Protein AF-A0A834TR72-F1 (afdb_monomer)

pLDDT: mean 75.42, std 14.52, range [44.28, 90.81]

Organism: NCBI:txid362788

Secondary structure (DSSP, 8-state):
---HHHHHHHHHHHHHHHTS--------TTEEEEEEESSGG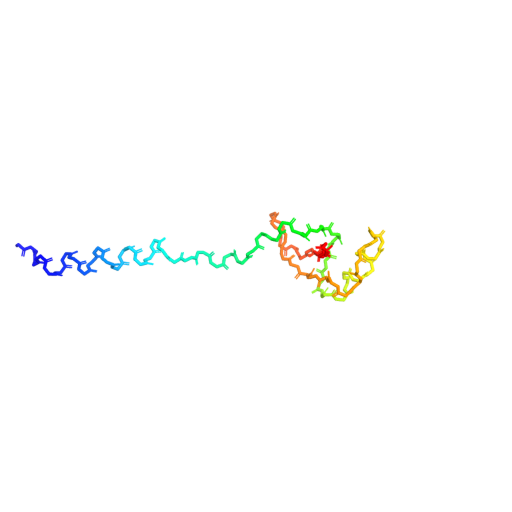GGHHHHHHTTS-SSSEEEEE-TTSSSEEEEEE--

Structure (mmCIF, N/CA/C/O backbone):
data_AF-A0A834TR72-F1
#
_entry.id   AF-A0A834TR72-F1
#
loop_
_atom_site.group_PDB
_atom_site.id
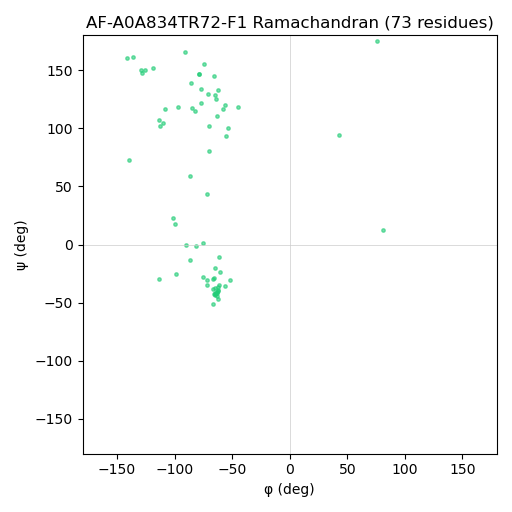_atom_site.type_symbol
_atom_site.label_atom_id
_atom_site.label_alt_id
_atom_site.label_comp_id
_atom_site.label_asym_id
_atom_site.label_entity_id
_atom_site.label_seq_id
_atom_site.pdbx_PDB_ins_code
_atom_site.Cartn_x
_atom_site.Cartn_y
_atom_site.Cartn_z
_atom_site.occupancy
_atom_site.B_iso_or_equiv
_atom_site.auth_seq_id
_atom_site.auth_comp_id
_atom_site.auth_asym_id
_atom_site.auth_atom_id
_atom_site.pdbx_PDB_model_num
ATOM 1 N N . MET A 1 1 ? -17.157 11.180 53.002 1.00 44.28 1 MET A N 1
ATOM 2 C CA . MET A 1 1 ? -16.356 9.947 52.842 1.00 44.28 1 MET A CA 1
ATOM 3 C C . MET A 1 1 ? -16.822 9.273 51.565 1.00 44.28 1 MET A C 1
ATOM 5 O O . MET A 1 1 ? -17.953 8.808 51.519 1.00 44.28 1 MET A O 1
ATOM 9 N N . ALA A 1 2 ? -16.030 9.347 50.493 1.00 50.12 2 ALA A N 1
ATOM 10 C CA . ALA A 1 2 ? -16.384 8.694 49.237 1.00 50.12 2 ALA A CA 1
ATOM 11 C C . ALA A 1 2 ? -16.408 7.178 49.470 1.00 50.12 2 ALA A C 1
ATOM 13 O O . ALA A 1 2 ? -15.447 6.618 49.993 1.00 50.12 2 ALA A O 1
ATOM 14 N N . SER A 1 3 ? -17.531 6.535 49.150 1.00 61.81 3 SER A N 1
ATOM 15 C CA . SER A 1 3 ? -17.698 5.090 49.298 1.00 61.81 3 SER A CA 1
ATOM 16 C C . SER A 1 3 ? -16.592 4.376 48.519 1.00 61.81 3 SER A C 1
ATOM 18 O O . SER A 1 3 ? -16.488 4.550 47.305 1.00 61.81 3 SER A O 1
ATOM 20 N N . THR A 1 4 ? -15.763 3.575 49.195 1.00 66.12 4 THR A N 1
ATOM 21 C CA . THR A 1 4 ? -14.617 2.841 48.615 1.00 66.12 4 THR A CA 1
ATOM 22 C C . THR A 1 4 ? -15.026 2.016 47.389 1.00 66.12 4 THR A C 1
ATOM 24 O O . THR A 1 4 ? -14.271 1.866 46.433 1.00 66.12 4 THR A O 1
ATOM 27 N N . LYS A 1 5 ? -16.285 1.561 47.386 1.00 62.31 5 LYS A N 1
ATOM 28 C CA . LYS A 1 5 ? -16.947 0.825 46.302 1.00 62.31 5 LYS A CA 1
ATOM 29 C C . LYS A 1 5 ? -17.064 1.672 45.029 1.00 62.31 5 LYS A C 1
ATOM 31 O O . LYS A 1 5 ? -16.807 1.183 43.938 1.00 62.31 5 LYS A O 1
ATOM 36 N N . ALA A 1 6 ? -17.405 2.953 45.176 1.00 64.38 6 ALA A N 1
ATOM 37 C CA . ALA A 1 6 ? -17.507 3.893 44.064 1.00 64.38 6 ALA A CA 1
ATOM 38 C C . ALA A 1 6 ? -16.125 4.267 43.508 1.00 64.38 6 ALA A 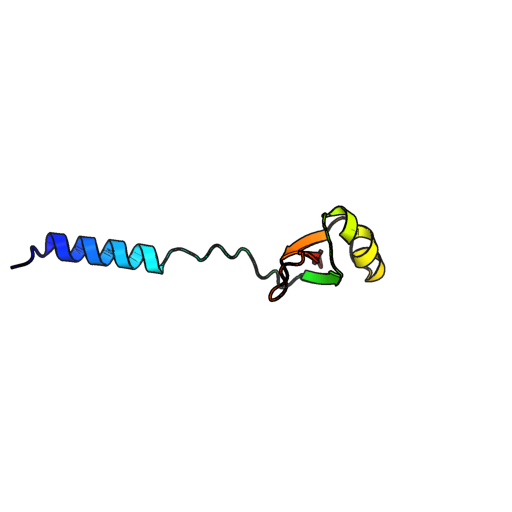C 1
ATOM 40 O O . ALA A 1 6 ? -15.972 4.410 42.299 1.00 64.38 6 ALA A O 1
ATOM 41 N N . GLN A 1 7 ? -15.106 4.365 44.370 1.00 70.75 7 GLN A N 1
ATOM 42 C CA . GLN A 1 7 ? -13.743 4.700 43.942 1.00 70.75 7 GLN A CA 1
ATOM 43 C C . GLN A 1 7 ? -13.110 3.596 43.083 1.00 70.75 7 GLN A C 1
ATOM 45 O O . GLN 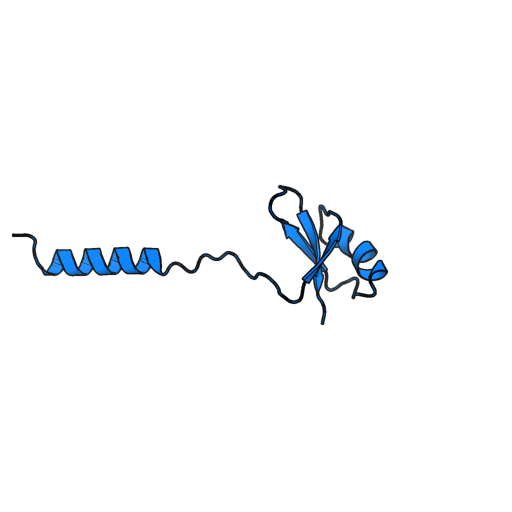A 1 7 ? -12.464 3.894 42.081 1.00 70.75 7 GLN A O 1
ATOM 50 N N . LEU A 1 8 ? -13.360 2.326 43.417 1.00 73.56 8 LEU A N 1
ATOM 51 C CA . LEU A 1 8 ? -12.905 1.177 42.627 1.00 73.56 8 LEU A CA 1
ATOM 52 C C . LEU A 1 8 ? -13.563 1.125 41.239 1.00 73.56 8 LEU A C 1
ATOM 54 O O . LEU A 1 8 ? -12.877 0.888 40.247 1.00 73.56 8 LEU A O 1
ATOM 58 N N . CYS A 1 9 ? -14.867 1.406 41.149 1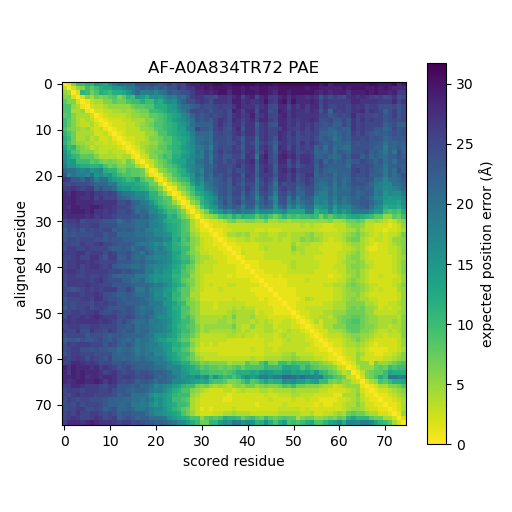.00 73.44 9 CYS A N 1
ATOM 59 C CA . CYS A 1 9 ? -15.573 1.443 39.865 1.00 73.44 9 CYS A CA 1
ATOM 60 C C . CYS A 1 9 ? -15.029 2.535 38.936 1.00 73.44 9 C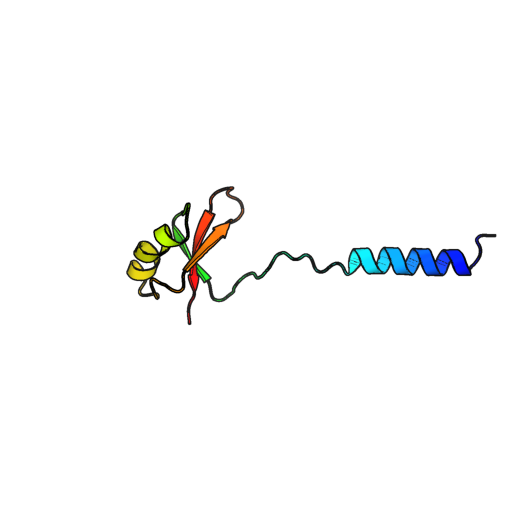YS A C 1
ATOM 62 O O . CYS A 1 9 ? -14.859 2.299 37.743 1.00 73.44 9 CYS A O 1
ATOM 64 N N . ILE A 1 10 ? -14.717 3.714 39.481 1.00 78.44 10 ILE A N 1
ATOM 65 C CA . ILE A 1 10 ? -14.171 4.832 38.700 1.00 78.44 10 ILE A CA 1
ATOM 66 C C . ILE A 1 10 ? -12.782 4.480 38.150 1.00 78.44 10 ILE A C 1
ATOM 68 O O . ILE A 1 10 ? -12.520 4.704 36.970 1.00 78.44 10 ILE A O 1
ATOM 72 N N . LEU A 1 11 ? -11.915 3.865 38.963 1.00 77.25 11 LEU A N 1
ATOM 73 C CA . LEU A 1 11 ? -10.581 3.431 38.530 1.00 77.25 11 LEU A CA 1
ATOM 74 C C . LEU A 1 11 ? -10.641 2.378 37.413 1.00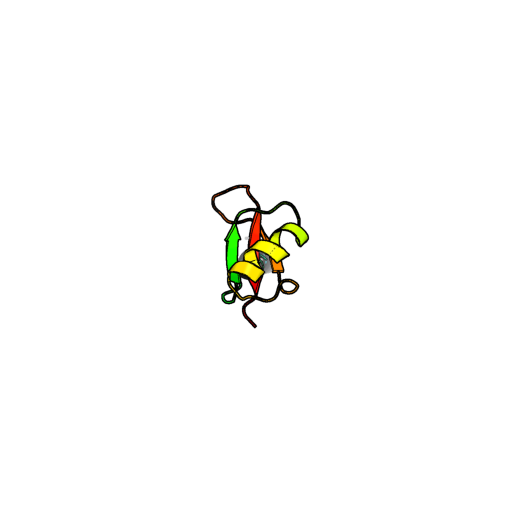 77.25 11 LEU A C 1
ATOM 76 O O . LEU A 1 11 ? -9.867 2.454 36.458 1.00 77.25 11 LEU A O 1
ATOM 80 N N . LEU A 1 12 ? -11.582 1.432 37.483 1.00 75.56 12 LEU A N 1
ATOM 81 C CA . LEU A 1 12 ? -11.774 0.415 36.442 1.00 75.56 12 LEU A CA 1
ATOM 82 C C . LEU A 1 12 ? -12.213 1.029 35.106 1.00 75.56 12 LEU A C 1
ATOM 84 O O . LEU A 1 12 ? -11.677 0.663 34.062 1.00 75.56 12 LEU A O 1
ATOM 88 N N . ILE A 1 13 ? -13.132 1.999 35.134 1.00 74.38 13 ILE A N 1
ATOM 89 C CA . ILE A 1 13 ? -13.608 2.688 33.923 1.00 74.38 13 ILE A CA 1
ATOM 90 C C . ILE A 1 13 ? -12.478 3.502 33.278 1.00 74.38 13 ILE A C 1
ATOM 92 O O . ILE A 1 13 ? -12.297 3.436 32.065 1.00 74.38 13 ILE A O 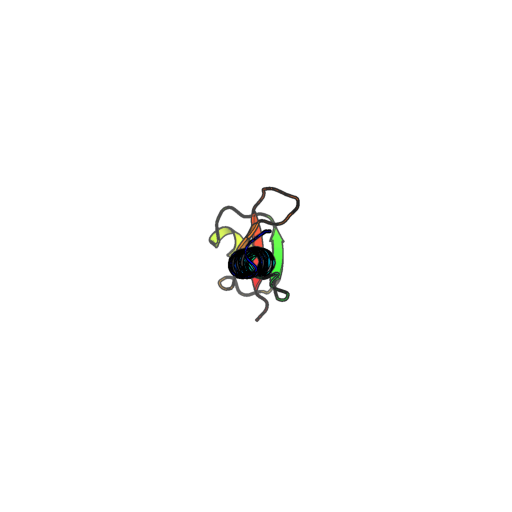1
ATOM 96 N N . VAL A 1 14 ? -11.676 4.219 34.073 1.00 74.62 14 VAL A N 1
ATOM 97 C CA . VAL A 1 14 ? -10.510 4.970 33.567 1.00 74.62 14 VAL A CA 1
ATOM 98 C C . VAL A 1 14 ? -9.476 4.030 32.940 1.00 74.62 14 VAL A C 1
ATOM 100 O O . VAL A 1 14 ? -8.924 4.335 31.885 1.00 74.62 14 VAL A O 1
ATOM 103 N N . SER A 1 15 ? -9.265 2.857 33.539 1.00 71.19 15 SER A N 1
ATOM 104 C CA . SER A 1 15 ? -8.351 1.838 33.011 1.00 71.19 15 SER A CA 1
ATOM 105 C C . SER A 1 15 ? -8.821 1.311 31.650 1.00 71.19 15 SER A C 1
ATOM 107 O O . SER A 1 15 ? -8.035 1.232 30.714 1.00 71.19 15 SER A O 1
ATOM 109 N N . LEU A 1 16 ? -10.116 1.028 31.491 1.00 65.69 16 LEU A N 1
ATOM 110 C CA . LEU A 1 16 ? -10.702 0.576 30.222 1.00 65.69 16 LEU A CA 1
ATOM 111 C C . LEU A 1 16 ? -10.550 1.596 29.083 1.00 65.69 16 LEU A C 1
ATOM 113 O O . LEU A 1 16 ? -10.336 1.196 27.943 1.00 65.69 16 LEU A O 1
ATOM 117 N N . MET A 1 17 ? -10.608 2.898 29.382 1.00 66.12 17 MET A N 1
ATOM 118 C CA . MET A 1 17 ? -10.400 3.952 28.378 1.00 66.12 17 MET A CA 1
ATOM 119 C C . MET A 1 17 ? -8.932 4.066 27.935 1.00 66.12 17 MET A C 1
ATOM 121 O O . MET A 1 17 ? -8.669 4.397 26.783 1.00 66.12 17 MET A O 1
ATOM 125 N N . LEU A 1 18 ? -7.978 3.760 28.823 1.00 61.50 18 LEU A N 1
ATOM 126 C CA . LEU A 1 18 ? -6.540 3.726 28.510 1.00 61.50 18 LEU A CA 1
ATOM 127 C C . LEU A 1 18 ? -6.144 2.483 27.696 1.00 61.50 18 LEU A C 1
ATOM 129 O O . LEU A 1 18 ? -5.184 2.530 26.933 1.00 61.50 18 LEU A O 1
ATOM 133 N N . PHE A 1 19 ? -6.892 1.388 27.849 1.00 57.66 19 PHE A N 1
ATOM 134 C CA . PHE A 1 19 ? -6.713 0.127 27.122 1.00 57.66 19 PHE A CA 1
ATOM 135 C C . PHE A 1 19 ? -7.680 -0.034 25.945 1.00 57.66 19 PHE A C 1
ATOM 137 O O . PHE A 1 19 ? -7.850 -1.148 25.453 1.00 57.66 19 PHE A O 1
ATOM 144 N N . ALA A 1 20 ? -8.310 1.039 25.460 1.00 55.56 20 ALA A N 1
ATOM 145 C CA . ALA A 1 20 ? -8.877 0.995 24.122 1.00 55.56 20 ALA A CA 1
ATOM 146 C C . ALA A 1 20 ? -7.690 0.805 23.164 1.00 55.56 20 ALA A C 1
ATOM 148 O O . ALA A 1 20 ? -6.873 1.724 23.055 1.00 55.56 20 ALA A O 1
ATOM 149 N N . PRO A 1 21 ? -7.523 -0.362 22.506 1.00 50.91 21 PRO A N 1
ATOM 150 C CA . PRO A 1 21 ? -6.526 -0.462 21.461 1.00 50.91 21 PRO A CA 1
ATOM 151 C C . PRO A 1 21 ? -6.913 0.612 20.457 1.00 50.91 21 PRO A C 1
ATOM 153 O O . PRO A 1 21 ? -8.018 0.589 19.914 1.00 50.91 21 PRO A O 1
ATOM 156 N N . SER A 1 22 ? -6.048 1.601 20.264 1.00 50.72 22 SER A N 1
ATOM 157 C CA . SER A 1 22 ? -6.144 2.498 19.132 1.00 50.72 22 SER A CA 1
ATOM 158 C C . SER A 1 22 ? -6.181 1.591 17.909 1.00 50.72 22 SER A C 1
ATOM 160 O O . SER A 1 22 ? -5.166 1.053 17.478 1.00 50.72 22 SER A O 1
ATOM 162 N N . THR A 1 23 ? -7.375 1.354 17.367 1.00 46.56 23 THR A N 1
ATOM 163 C CA . THR A 1 23 ? -7.603 0.580 16.146 1.00 46.56 23 THR A CA 1
ATOM 164 C C . THR A 1 23 ? -7.126 1.375 14.933 1.00 46.56 23 THR A C 1
ATOM 166 O O . THR A 1 23 ? -7.790 1.416 13.899 1.00 46.56 23 THR A O 1
ATOM 169 N N . VAL A 1 24 ? -5.955 2.005 15.038 1.00 45.97 24 VAL A N 1
ATOM 170 C CA . VAL A 1 24 ? -5.114 2.331 13.900 1.00 45.97 24 VAL A CA 1
ATOM 171 C C . VAL A 1 24 ? -4.578 0.986 13.431 1.00 45.97 24 VAL A C 1
ATOM 173 O O . VAL A 1 24 ? -3.508 0.525 13.821 1.00 45.97 24 VAL A O 1
ATOM 176 N N . ARG A 1 25 ? -5.438 0.288 12.684 1.00 46.03 25 ARG A N 1
ATOM 177 C CA . ARG A 1 25 ? -5.120 -0.945 11.980 1.00 46.03 25 ARG A CA 1
ATOM 178 C C . ARG A 1 25 ? -3.781 -0.764 11.277 1.00 46.03 25 ARG A C 1
ATOM 180 O O . ARG A 1 25 ? -3.663 0.081 10.400 1.00 46.03 25 ARG A O 1
ATOM 187 N N . SER A 1 26 ? -2.840 -1.603 11.692 1.00 45.16 26 SER A N 1
ATOM 188 C CA . SER A 1 26 ? -1.691 -2.083 10.936 1.00 45.16 26 SER A CA 1
ATOM 189 C C . SER A 1 26 ? -0.955 -1.030 10.113 1.00 45.16 26 SER A C 1
ATOM 191 O O . SER A 1 26 ? -1.209 -0.849 8.925 1.00 45.16 26 SER A O 1
ATOM 193 N N . GLN A 1 27 ? 0.092 -0.473 10.719 1.00 49.56 27 GLN A N 1
ATOM 194 C CA . GLN A 1 27 ? 1.341 -0.272 9.994 1.00 49.56 27 GLN A CA 1
ATOM 195 C C . GLN A 1 27 ? 1.753 -1.646 9.437 1.00 49.56 27 GLN A C 1
ATOM 197 O O . GLN A 1 27 ? 2.285 -2.491 10.152 1.00 49.56 27 GLN A O 1
ATOM 202 N N . SER A 1 28 ? 1.354 -1.927 8.197 1.00 54.31 28 SER A N 1
ATOM 203 C CA . SER A 1 28 ? 1.798 -3.100 7.456 1.00 54.31 28 SER A CA 1
ATOM 204 C C . SER A 1 28 ? 3.263 -2.856 7.114 1.00 54.31 28 SER A C 1
ATOM 206 O O . SER A 1 28 ? 3.571 -2.064 6.229 1.00 54.31 28 SER A O 1
ATOM 208 N N . SER A 1 29 ? 4.164 -3.490 7.863 1.00 58.22 29 SER A N 1
ATOM 209 C CA . SER A 1 29 ? 5.603 -3.491 7.577 1.00 58.22 29 SER A CA 1
ATOM 210 C C . SER A 1 29 ? 5.939 -4.128 6.217 1.00 58.22 29 SER A C 1
ATOM 212 O O . SER A 1 29 ? 7.055 -3.971 5.739 1.00 58.22 29 SER A O 1
ATOM 214 N N . ASP A 1 30 ? 4.964 -4.780 5.574 1.00 73.94 30 ASP A N 1
ATOM 215 C CA . ASP A 1 30 ? 5.056 -5.437 4.262 1.00 73.94 30 ASP A CA 1
ATOM 216 C C . ASP A 1 30 ? 4.444 -4.604 3.121 1.00 73.94 30 ASP A C 1
ATOM 218 O O . ASP A 1 30 ? 4.015 -5.137 2.097 1.00 73.94 30 ASP A O 1
ATOM 222 N N . CYS A 1 31 ? 4.346 -3.288 3.302 1.00 81.62 31 CYS A N 1
ATOM 223 C CA . CYS A 1 31 ? 3.734 -2.378 2.342 1.00 81.62 31 CYS A CA 1
ATOM 224 C C . CYS A 1 31 ? 4.779 -1.507 1.637 1.00 81.62 31 CYS A C 1
ATOM 226 O O . CYS A 1 31 ? 5.415 -0.660 2.266 1.00 81.62 31 CYS A O 1
ATOM 228 N N . VAL A 1 32 ? 4.904 -1.651 0.317 1.00 86.75 32 VAL A N 1
ATOM 229 C CA . VAL A 1 32 ? 5.679 -0.725 -0.524 1.00 86.75 32 VAL A CA 1
ATOM 230 C C . VAL A 1 32 ? 4.728 0.287 -1.151 1.00 86.75 32 VAL A C 1
ATOM 232 O O . VAL A 1 32 ? 3.829 -0.082 -1.907 1.00 86.75 32 VAL A O 1
ATOM 235 N N . PHE A 1 33 ? 4.914 1.571 -0.841 1.00 87.50 33 PHE A N 1
ATOM 236 C CA . PHE A 1 33 ? 4.060 2.625 -1.383 1.00 87.50 33 PHE A CA 1
ATOM 237 C C . PHE A 1 33 ? 4.407 2.954 -2.839 1.00 87.50 33 PHE A C 1
ATOM 239 O O . PHE A 1 33 ? 5.575 3.137 -3.179 1.00 87.50 33 PHE A O 1
ATOM 246 N N . ALA A 1 34 ? 3.390 3.058 -3.698 1.00 85.94 34 ALA A N 1
ATOM 247 C CA . ALA A 1 34 ? 3.567 3.258 -5.136 1.00 85.94 34 ALA A CA 1
ATOM 248 C C . ALA A 1 34 ? 2.553 4.255 -5.729 1.00 85.94 34 ALA A C 1
ATOM 250 O O . ALA A 1 34 ? 1.645 3.874 -6.465 1.00 85.94 34 ALA A O 1
ATOM 251 N N . GLY A 1 35 ? 2.744 5.543 -5.433 1.00 86.88 35 GLY A N 1
ATOM 252 C CA . GLY A 1 35 ? 1.940 6.649 -5.971 1.00 86.88 35 GLY A CA 1
ATOM 253 C C . GLY A 1 35 ? 0.549 6.795 -5.346 1.00 86.88 35 GLY A C 1
ATOM 254 O O . GLY A 1 35 ? 0.134 5.982 -4.518 1.00 86.88 35 GLY A O 1
ATOM 255 N N . ASP A 1 36 ? -0.161 7.850 -5.745 1.00 90.50 36 ASP A N 1
ATOM 256 C CA . ASP A 1 36 ? -1.521 8.141 -5.287 1.00 90.50 36 ASP A CA 1
ATOM 257 C C . ASP A 1 36 ? -2.569 7.212 -5.919 1.00 90.50 36 ASP A C 1
ATOM 259 O O . ASP A 1 36 ? -2.414 6.707 -7.033 1.00 90.50 36 ASP A O 1
ATOM 263 N N . CYS A 1 37 ? -3.695 7.045 -5.231 1.00 90.12 37 CYS A N 1
ATOM 264 C CA . CYS A 1 37 ? -4.845 6.291 -5.712 1.00 90.12 37 CYS A CA 1
ATOM 265 C C . CYS A 1 37 ? -6.166 6.947 -5.325 1.00 90.12 37 CYS A C 1
ATOM 267 O O . CYS A 1 37 ? -6.254 7.749 -4.399 1.00 90.12 37 CYS A O 1
ATOM 269 N N . LYS A 1 38 ? -7.233 6.578 -6.035 1.00 89.19 38 LYS A N 1
ATOM 270 C CA . LYS A 1 38 ? -8.615 6.835 -5.598 1.00 89.19 38 LYS A CA 1
ATOM 271 C C . LYS A 1 38 ? -9.335 5.533 -5.278 1.00 89.19 38 LYS A C 1
ATOM 273 O O . LYS A 1 38 ? -10.224 5.495 -4.434 1.00 89.19 38 LYS A O 1
ATOM 278 N N . THR A 1 39 ? -8.944 4.463 -5.957 1.00 86.81 39 THR A N 1
ATOM 279 C CA . THR A 1 39 ? -9.507 3.125 -5.853 1.00 86.81 39 THR A CA 1
ATOM 280 C C . THR A 1 39 ? -8.392 2.083 -5.809 1.00 86.81 39 THR A C 1
ATOM 282 O O . THR A 1 39 ? -7.266 2.322 -6.237 1.00 86.81 39 THR A O 1
ATOM 285 N N . LYS A 1 40 ? -8.712 0.874 -5.335 1.00 86.38 40 LYS A N 1
ATOM 286 C CA . LYS A 1 40 ? -7.774 -0.261 -5.341 1.00 86.38 40 LYS A CA 1
ATOM 287 C C . LYS A 1 40 ? -7.233 -0.572 -6.748 1.00 86.38 40 LYS A C 1
ATOM 289 O O . LYS A 1 40 ? -6.082 -0.976 -6.881 1.00 86.38 40 LYS A O 1
ATOM 294 N N . ALA A 1 41 ? -8.059 -0.419 -7.783 1.00 88.06 41 ALA A N 1
ATOM 295 C CA . ALA A 1 41 ? -7.694 -0.770 -9.155 1.00 88.06 41 ALA A CA 1
ATOM 296 C C . ALA A 1 41 ? -6.576 0.124 -9.715 1.00 88.06 41 ALA A C 1
ATOM 298 O O . ALA A 1 41 ? -5.755 -0.355 -10.496 1.00 88.06 41 ALA A O 1
ATOM 299 N N . ASP A 1 42 ? -6.494 1.376 -9.250 1.00 89.38 42 ASP A N 1
ATOM 300 C CA . ASP A 1 42 ? -5.438 2.319 -9.638 1.00 89.38 42 ASP A CA 1
ATOM 301 C C . ASP A 1 42 ? -4.041 1.800 -9.265 1.00 89.38 42 ASP A C 1
ATOM 303 O O . ASP A 1 42 ? -3.056 2.151 -9.907 1.00 89.38 42 ASP A O 1
ATOM 307 N N . CYS A 1 43 ? -3.961 0.902 -8.276 1.00 90.00 43 CYS A N 1
ATOM 308 C CA . CYS A 1 43 ? -2.711 0.378 -7.741 1.00 90.00 43 CYS A CA 1
ATOM 309 C C . CYS A 1 43 ? -2.145 -0.830 -8.485 1.00 90.00 43 CYS A C 1
ATOM 311 O O . CYS A 1 43 ? -0.972 -1.156 -8.313 1.00 90.00 43 CYS A O 1
ATOM 313 N N . ALA A 1 44 ? -2.927 -1.473 -9.358 1.00 88.88 44 ALA A N 1
ATOM 314 C CA . ALA A 1 44 ? -2.464 -2.645 -10.098 1.00 88.88 44 ALA A CA 1
ATOM 315 C C . ALA A 1 44 ? -1.272 -2.313 -11.013 1.00 88.88 44 ALA A C 1
ATOM 317 O O . ALA A 1 44 ? -0.259 -3.014 -11.007 1.00 88.88 44 ALA A O 1
ATOM 318 N N . ALA A 1 45 ? -1.370 -1.216 -11.769 1.00 90.12 45 ALA A N 1
ATOM 319 C CA . ALA A 1 45 ? -0.319 -0.761 -12.675 1.00 90.12 45 ALA A CA 1
ATOM 320 C C . ALA A 1 45 ? 0.964 -0.292 -11.956 1.00 90.12 45 ALA A C 1
ATOM 322 O O . ALA A 1 45 ? 2.036 -0.774 -12.328 1.00 90.12 45 ALA A O 1
ATOM 323 N N . PRO A 1 46 ? 0.919 0.612 -10.954 1.00 89.00 46 PRO A N 1
ATOM 324 C CA . PRO A 1 46 ? 2.125 1.048 -10.260 1.00 89.00 46 PRO A CA 1
ATOM 325 C C . PRO A 1 46 ? 2.790 -0.106 -9.503 1.00 89.00 46 PRO A C 1
ATOM 327 O O . PRO A 1 46 ? 3.993 -0.283 -9.654 1.00 89.00 46 PRO A O 1
ATOM 330 N N . CYS A 1 47 ? 2.042 -0.974 -8.815 1.00 88.62 47 CYS A N 1
ATOM 331 C CA . CYS A 1 47 ? 2.643 -2.130 -8.141 1.00 88.62 47 CYS A CA 1
ATOM 332 C C . CYS A 1 47 ? 3.272 -3.132 -9.122 1.00 88.62 47 CYS A C 1
ATOM 334 O O . CYS A 1 47 ? 4.368 -3.624 -8.861 1.00 88.62 47 CYS A O 1
ATOM 336 N N . SER A 1 48 ? 2.659 -3.360 -10.291 1.00 88.94 48 SER A N 1
ATOM 337 C CA . SER A 1 48 ? 3.263 -4.200 -11.341 1.00 88.94 48 SER A CA 1
ATOM 338 C C . SER A 1 48 ? 4.575 -3.625 -11.871 1.00 88.94 48 SER A C 1
ATOM 340 O O . SER A 1 48 ? 5.502 -4.377 -12.157 1.00 88.94 48 SER A O 1
ATOM 342 N N . LYS A 1 49 ? 4.685 -2.293 -11.989 1.00 89.06 49 LYS A N 1
ATOM 343 C CA . LYS A 1 49 ? 5.927 -1.627 -12.422 1.00 89.06 49 LYS A CA 1
ATOM 344 C C . LYS A 1 49 ? 7.065 -1.797 -11.418 1.00 89.06 49 LYS A C 1
ATOM 346 O O . LYS A 1 49 ? 8.218 -1.813 -11.830 1.00 89.06 49 LYS A O 1
ATOM 351 N N . LEU A 1 50 ? 6.744 -1.939 -10.132 1.00 86.19 50 LEU A N 1
ATOM 352 C CA . LEU A 1 50 ? 7.717 -2.268 -9.090 1.00 86.19 50 LEU A CA 1
ATOM 353 C C . LEU A 1 50 ? 8.039 -3.775 -9.019 1.00 86.19 50 LEU A C 1
ATOM 355 O O . LEU A 1 50 ? 8.876 -4.176 -8.218 1.00 86.19 50 LEU A O 1
ATOM 359 N N . GLY A 1 51 ? 7.409 -4.615 -9.848 1.00 86.50 51 GLY A N 1
ATOM 360 C CA . GLY A 1 51 ? 7.593 -6.068 -9.818 1.00 86.50 51 GLY A CA 1
ATOM 361 C C . GLY A 1 51 ? 6.778 -6.782 -8.733 1.00 86.50 51 GLY A C 1
ATOM 362 O O . GLY A 1 51 ? 7.008 -7.962 -8.480 1.00 86.50 51 GLY A O 1
ATOM 363 N N . HIS A 1 52 ? 5.817 -6.097 -8.105 1.00 86.12 52 HIS A N 1
ATOM 364 C CA . HIS A 1 52 ? 4.888 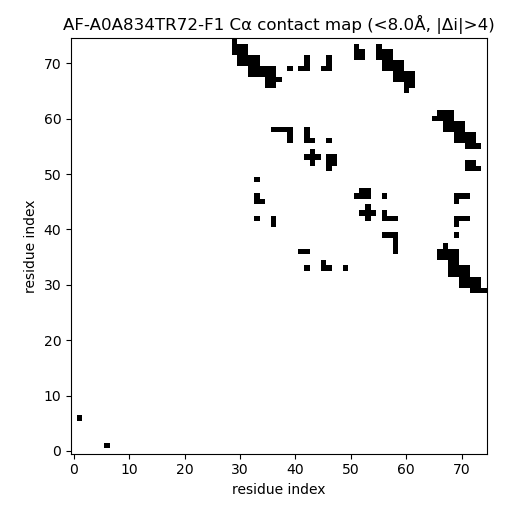-6.690 -7.143 1.00 86.12 52 HIS A CA 1
ATOM 365 C C . HIS A 1 52 ? 3.612 -7.204 -7.822 1.00 86.12 52 HIS A C 1
ATOM 367 O O . HIS A 1 52 ? 3.302 -6.874 -8.968 1.00 86.12 52 HIS A O 1
ATOM 373 N N . SER A 1 53 ? 2.842 -8.017 -7.095 1.00 82.75 53 SER A N 1
ATOM 374 C CA . SER A 1 53 ? 1.590 -8.576 -7.605 1.00 82.75 53 SER A CA 1
ATOM 375 C C . SER A 1 53 ? 0.538 -7.477 -7.863 1.00 82.75 53 SER A C 1
ATOM 377 O O . SER A 1 53 ? 0.228 -6.713 -6.946 1.00 82.75 53 SER A O 1
ATOM 379 N N . PRO A 1 54 ? -0.085 -7.416 -9.061 1.00 81.06 54 PRO A N 1
ATOM 380 C CA . PRO A 1 54 ? -1.125 -6.430 -9.388 1.00 81.06 54 PRO A CA 1
ATOM 381 C C . PRO A 1 54 ? -2.403 -6.571 -8.555 1.00 81.06 54 PRO A C 1
ATOM 383 O O . PRO A 1 54 ? -3.214 -5.648 -8.498 1.00 81.06 54 PRO A O 1
ATOM 386 N N . THR A 1 55 ? -2.632 -7.737 -7.952 1.00 84.12 55 THR A N 1
ATOM 387 C CA . THR A 1 55 ? -3.851 -8.053 -7.194 1.00 84.12 55 THR A CA 1
ATOM 388 C C . THR A 1 55 ? -3.677 -7.890 -5.687 1.00 84.12 55 THR A C 1
ATOM 390 O O . THR A 1 55 ? -4.667 -7.625 -4.990 1.00 84.12 55 THR A O 1
ATOM 393 N N . ALA A 1 56 ? -2.443 -8.003 -5.189 1.00 86.75 56 ALA A N 1
ATOM 394 C CA . ALA A 1 56 ? -2.087 -7.825 -3.782 1.00 86.75 56 ALA A CA 1
ATOM 395 C C . ALA A 1 56 ? -1.816 -6.343 -3.472 1.00 86.75 56 ALA A C 1
ATOM 397 O O . ALA A 1 56 ? -0.726 -5.951 -3.067 1.00 86.75 56 ALA A O 1
ATOM 398 N N . VAL A 1 57 ? -2.825 -5.505 -3.714 1.00 89.75 57 VAL A N 1
ATOM 399 C CA . VAL A 1 57 ? -2.719 -4.047 -3.591 1.00 89.75 57 VAL A CA 1
ATOM 400 C C . VAL A 1 57 ? -3.830 -3.481 -2.716 1.00 89.75 57 VAL A C 1
ATOM 402 O O . VAL A 1 57 ? -4.958 -3.987 -2.708 1.00 89.75 57 VAL A O 1
ATOM 405 N N . LEU A 1 58 ? -3.522 -2.411 -1.994 1.00 88.81 58 LEU A N 1
ATOM 406 C CA . LEU A 1 58 ? -4.463 -1.643 -1.186 1.00 88.81 58 LEU A CA 1
ATOM 407 C C . LEU A 1 58 ? -4.342 -0.158 -1.531 1.00 88.81 58 LEU A C 1
ATOM 409 O O . LEU A 1 58 ? -3.272 0.309 -1.895 1.00 88.81 58 LEU A O 1
ATOM 413 N N . CYS A 1 59 ? -5.440 0.578 -1.404 1.00 89.56 59 CYS A N 1
ATOM 414 C CA . CYS A 1 59 ? -5.446 2.034 -1.499 1.00 89.56 59 CYS A CA 1
ATOM 415 C C . CYS A 1 59 ? -5.730 2.565 -0.094 1.00 89.56 59 CYS A C 1
ATOM 417 O O . CYS A 1 59 ? -6.845 2.402 0.409 1.00 89.56 59 CYS A O 1
ATOM 419 N N . VAL A 1 60 ? -4.701 3.077 0.579 1.00 88.19 60 VAL A N 1
ATOM 420 C CA . VAL A 1 60 ? -4.737 3.422 2.008 1.00 88.19 60 VAL A CA 1
ATOM 421 C C . VAL A 1 60 ? -4.319 4.876 2.215 1.00 88.19 60 VAL A C 1
ATOM 423 O O . VAL A 1 60 ? -3.528 5.396 1.433 1.00 88.19 60 VAL A O 1
ATOM 426 N N . PRO A 1 61 ? -4.833 5.558 3.246 1.00 85.94 61 PRO A N 1
ATOM 427 C CA . PRO A 1 61 ? -4.387 6.910 3.569 1.00 85.94 61 PRO A CA 1
ATOM 428 C C . PRO A 1 61 ? -2.900 6.916 3.943 1.00 85.94 61 PRO A C 1
ATOM 430 O O . PRO A 1 61 ? -2.467 6.090 4.751 1.00 85.94 61 PRO A O 1
ATOM 433 N N . TYR A 1 62 ? -2.134 7.851 3.373 1.00 78.31 62 TYR A N 1
ATOM 434 C CA . TYR A 1 62 ? -0.714 8.030 3.677 1.00 78.31 62 TYR A CA 1
ATOM 435 C C . TYR A 1 62 ? -0.487 9.368 4.394 1.00 78.31 62 TYR A C 1
ATOM 437 O O . TYR A 1 62 ? -0.494 10.419 3.753 1.00 78.31 62 TYR A O 1
ATOM 445 N N . PRO A 1 63 ? -0.307 9.366 5.728 1.00 72.88 63 PRO A N 1
ATOM 446 C CA . PRO A 1 63 ? -0.058 10.599 6.466 1.00 72.88 63 PRO A CA 1
ATOM 447 C C . PRO A 1 63 ? 1.297 11.206 6.060 1.00 72.88 63 PRO A C 1
ATOM 449 O O . PRO A 1 63 ? 2.248 10.457 5.831 1.00 72.88 63 PRO A O 1
ATOM 452 N N . PRO A 1 64 ? 1.437 12.545 6.019 1.00 63.62 64 PRO A N 1
ATOM 453 C CA . PRO A 1 64 ? 0.512 13.575 6.516 1.00 63.62 64 PRO A CA 1
ATOM 454 C C . PRO A 1 64 ? -0.540 14.063 5.502 1.00 63.62 64 PRO A C 1
ATOM 456 O O . PRO A 1 64 ? -1.341 14.937 5.834 1.00 63.62 64 PRO A O 1
ATOM 459 N N . GLU A 1 65 ? -0.541 13.538 4.281 1.00 65.31 65 GLU A N 1
ATOM 460 C CA . GLU A 1 65 ? -1.433 13.979 3.209 1.00 65.31 65 GLU A CA 1
ATOM 461 C C . GLU A 1 65 ? -2.843 13.380 3.395 1.00 65.31 65 GLU A C 1
ATOM 463 O O . GLU A 1 65 ? -3.018 12.255 3.864 1.00 65.31 65 GLU A O 1
ATOM 468 N N . THR A 1 66 ? -3.887 14.121 3.007 1.00 74.25 66 THR A N 1
ATOM 469 C CA . THR A 1 66 ? -5.260 13.570 2.914 1.00 74.25 66 THR A CA 1
ATOM 470 C C . THR A 1 66 ? -5.448 12.685 1.677 1.00 74.25 66 THR A C 1
ATOM 472 O O . THR A 1 66 ? -6.549 12.182 1.438 1.00 74.25 66 THR A O 1
ATOM 475 N N . SER A 1 67 ? -4.391 12.491 0.881 1.00 82.44 67 SER A N 1
ATOM 476 C CA . SER A 1 67 ? -4.416 11.626 -0.287 1.00 82.44 67 SER A CA 1
ATOM 477 C C . SER A 1 67 ? -4.288 10.153 0.101 1.00 82.44 67 SER A C 1
ATOM 479 O O . SER A 1 67 ? -3.644 9.761 1.079 1.00 82.44 67 SER A O 1
ATOM 481 N N . LEU A 1 68 ? -4.956 9.310 -0.682 1.00 88.00 68 LEU A N 1
ATOM 482 C CA . LEU A 1 68 ? -4.787 7.870 -0.593 1.00 88.00 68 LEU A CA 1
ATOM 483 C C . LEU A 1 68 ? -3.598 7.488 -1.473 1.00 88.00 68 LEU A C 1
ATOM 485 O O . LEU A 1 68 ? -3.455 8.002 -2.580 1.00 88.00 68 LEU A O 1
ATOM 489 N N . HIS A 1 69 ? -2.771 6.572 -0.991 1.00 90.81 69 HIS A N 1
ATOM 490 C CA . HIS A 1 69 ? -1.657 6.005 -1.731 1.00 90.81 69 HIS A CA 1
ATOM 491 C C . HIS A 1 69 ? -1.821 4.503 -1.913 1.00 90.81 69 HIS A C 1
ATOM 493 O O . HIS A 1 69 ? -2.420 3.792 -1.096 1.00 90.81 69 HIS A O 1
ATOM 499 N N . CYS A 1 70 ? -1.243 4.013 -3.000 1.00 90.56 70 CYS A N 1
ATOM 500 C CA . CYS A 1 70 ? -1.138 2.597 -3.263 1.00 90.56 70 CYS A CA 1
ATOM 501 C C . CYS A 1 70 ? -0.143 1.949 -2.324 1.00 90.56 70 CYS A C 1
ATOM 503 O O . CYS A 1 70 ? 0.997 2.382 -2.232 1.00 90.56 70 CYS A O 1
ATOM 505 N N . CYS A 1 71 ? -0.576 0.870 -1.699 1.00 89.69 71 CYS A N 1
ATOM 506 C CA . CYS A 1 71 ? 0.203 -0.005 -0.855 1.00 89.69 71 CYS A CA 1
ATOM 507 C C . CYS A 1 71 ? 0.308 -1.367 -1.547 1.00 89.69 71 CYS A C 1
ATOM 509 O O . CYS A 1 71 ? -0.683 -2.099 -1.652 1.00 89.69 71 CYS A O 1
ATOM 511 N N . CYS A 1 72 ? 1.491 -1.677 -2.070 1.00 89.81 72 CYS A N 1
ATOM 512 C CA . CYS A 1 72 ? 1.811 -2.958 -2.685 1.00 89.81 72 CYS A CA 1
ATOM 513 C C . CYS A 1 72 ? 2.229 -3.932 -1.585 1.00 89.81 72 CYS A C 1
ATOM 515 O O . CYS A 1 72 ? 3.223 -3.687 -0.902 1.00 89.81 72 CYS A O 1
ATOM 517 N N . LEU A 1 73 ? 1.475 -5.014 -1.404 1.00 84.56 73 LEU A N 1
ATOM 518 C CA . LEU A 1 73 ? 1.794 -6.028 -0.405 1.00 84.56 73 LEU A CA 1
ATOM 519 C C . LEU A 1 73 ? 2.938 -6.900 -0.926 1.00 84.56 73 LEU A C 1
ATOM 521 O O . LEU A 1 73 ? 2.826 -7.515 -1.993 1.00 84.56 73 LEU A O 1
ATOM 525 N N . VAL A 1 74 ? 4.032 -6.936 -0.175 1.00 73.00 74 VAL A N 1
ATOM 526 C CA . VAL A 1 74 ? 5.141 -7.860 -0.403 1.00 73.00 74 VAL A CA 1
ATOM 527 C C . VAL A 1 74 ? 4.744 -9.184 0.248 1.00 73.00 74 VAL A C 1
ATOM 529 O O . VAL A 1 74 ? 4.494 -9.231 1.448 1.00 73.00 74 VAL A O 1
ATOM 532 N N . ALA A 1 75 ? 4.561 -10.221 -0.568 1.00 57.53 75 ALA A N 1
ATOM 533 C CA . ALA A 1 75 ? 4.276 -11.578 -0.102 1.00 57.53 75 ALA A CA 1
ATOM 534 C C . ALA A 1 75 ? 5.572 -12.336 0.193 1.00 57.53 75 ALA A C 1
ATOM 536 O O . ALA A 1 75 ? 6.570 -12.064 -0.517 1.00 57.53 75 ALA A O 1
#

Nearest PDB structures (foldseek):
  5fgj-assembly1_C  TM=4.571E-01  e=4.645E+00  Rattus norvegicus
  3hjv-assembly1_B  TM=3.625E-01  e=9.646E+00  Vibrio cholerae

Sequence (75 aa):
MASTKAQLCILLIVSLMLFAPSTVRSQSSDCVFAGDCKTKADCAAPCSKLGHSPTAVLCVPYPPETSLHCCCLVA

Mean predicted aligned error: 13.74 Å

Radius of gyration: 21.03 Å; Cα contacts (8 Å, |Δi|>4): 99; chains: 1; bounding box: 25×26×66 Å

Foldseek 3Di:
DPDPVVVVVVVVVVVVVVPPPPPPPDPPPQWDWFAFDDDQQVQLVRCVVVVAHSNQWDFADDPPDNTTIITGGDD

Solvent-accessible surface area (backbone atoms only — not comparable to full-atom values): 4410 Å² total; per-residue (Å²): 132,83,56,69,70,58,56,54,54,52,53,51,54,56,50,52,65,73,62,52,75,74,80,72,75,68,90,58,90,46,51,49,76,41,58,74,31,94,44,49,73,60,22,21,62,46,21,39,74,74,74,41,54,49,77,46,42,40,52,40,80,42,83,93,50,95,49,29,23,12,32,27,45,65,129

InterPro domains:
  IPR010851 Defensin-like protein [PF25052] (1-73)